Protein AF-A0A653C420-F1 (afdb_monomer_lite)

pLDDT: mean 78.3, std 18.5, range [39.19, 97.25]

Sequence (163 aa):
MNSNMSGKAVKRLRFTADDELALLREFVNVNPLDDAEKWKDIHSNILLTTGKSFLIRTLKDHLFLILDVWLKKDKSNRIISGVEEIYSERDHLLQEVSDMCNKAKVVPLTKTKRITKEKQISNLGKTVRDECSERLKENMAMEVMQPEVLIRSPETSDHDYCE

Organism: Callosobruchus maculatus (NCBI:txid64391)

Foldseek 3Di:
DDDPPPPDPDPDDDDDPVLLLLLLVLCLVQVCLVPVCSLVVSQVSSCVPVVDNDDSVRSLLVLLVVLVVLVVVVVVVVVVPDDPDDDDPSNVSSVSVVVSCVVSVNDRPPPDPPQPPVNVVVVVVVVVVVVVVVVVVVVVVVVVPDDDPPPDDDDDDDDDDDD

Radius of gyration: 34.84 Å; chains: 1; bounding box: 87×62×106 Å

Structure (mmCIF, N/CA/C/O backbone):
data_AF-A0A653C420-F1
#
_entry.id   AF-A0A653C420-F1
#
loop_
_atom_site.group_PDB
_atom_site.id
_atom_site.type_symbol
_atom_site.label_atom_id
_atom_site.label_alt_id
_atom_site.label_comp_id
_atom_site.label_asym_id
_atom_site.label_entity_id
_atom_site.label_seq_id
_atom_site.pdbx_PDB_ins_code
_atom_site.Cartn_x
_atom_site.Cartn_y
_atom_site.Cartn_z
_atom_site.occupancy
_atom_site.B_iso_or_equiv
_atom_site.auth_seq_id
_atom_site.auth_comp_id
_atom_site.auth_asym_id
_atom_site.auth_atom_id
_atom_site.pdbx_PDB_model_num
ATOM 1 N N . MET A 1 1 ? -36.334 25.308 12.844 1.00 39.25 1 MET A N 1
ATOM 2 C CA . MET A 1 1 ? -35.367 24.457 13.572 1.00 39.25 1 MET A CA 1
ATOM 3 C C . MET A 1 1 ? -33.989 24.757 13.015 1.00 39.25 1 MET A C 1
ATOM 5 O O . MET A 1 1 ? -33.765 24.551 11.831 1.00 39.25 1 MET A O 1
ATOM 9 N N . ASN A 1 2 ? -33.128 25.354 13.838 1.00 40.28 2 ASN A N 1
ATOM 10 C CA . ASN A 1 2 ? -31.773 25.740 13.457 1.00 40.28 2 ASN A CA 1
ATOM 11 C C . ASN A 1 2 ? -30.895 24.503 13.270 1.00 40.28 2 ASN A C 1
ATOM 13 O O . ASN A 1 2 ? -30.886 23.614 14.118 1.00 40.28 2 ASN A O 1
ATOM 17 N N . SER A 1 3 ? -30.072 24.501 12.229 1.00 42.56 3 SER A N 1
ATOM 18 C CA . SER A 1 3 ? -28.782 23.813 12.255 1.00 42.56 3 SER A CA 1
ATOM 19 C C . SER A 1 3 ? -27.802 24.620 11.418 1.00 42.56 3 SER A C 1
ATOM 21 O O . SER A 1 3 ? -27.727 24.494 10.200 1.00 42.56 3 SER A O 1
ATOM 23 N N . ASN A 1 4 ? -27.084 25.500 12.118 1.00 41.47 4 ASN A N 1
ATOM 24 C CA . ASN A 1 4 ? -25.854 26.125 11.657 1.00 41.47 4 ASN A CA 1
ATOM 25 C C . ASN A 1 4 ? -24.915 25.034 11.129 1.00 41.47 4 ASN A C 1
ATOM 27 O O . ASN A 1 4 ? -24.303 24.308 11.914 1.00 41.47 4 ASN A O 1
ATOM 31 N N . MET A 1 5 ? -24.750 24.941 9.811 1.00 50.59 5 MET A N 1
ATOM 32 C CA . MET A 1 5 ? -23.596 24.259 9.238 1.00 50.59 5 MET A CA 1
ATOM 33 C C . MET A 1 5 ? -22.393 25.180 9.406 1.00 50.59 5 MET A C 1
ATOM 35 O O . MET A 1 5 ? -22.054 25.965 8.524 1.00 50.59 5 MET A O 1
ATOM 39 N N . SER A 1 6 ? -21.758 25.118 10.579 1.00 51.84 6 SER A N 1
ATOM 40 C CA . SER A 1 6 ? -20.430 25.691 10.748 1.00 51.84 6 SER A CA 1
ATOM 41 C C . SER A 1 6 ? -19.515 24.980 9.755 1.00 51.84 6 SER A C 1
ATOM 43 O O . SER A 1 6 ? -19.283 23.775 9.890 1.00 51.84 6 SER A O 1
ATOM 45 N N . GLY A 1 7 ? -19.036 25.700 8.743 1.00 54.06 7 GLY A N 1
ATOM 46 C CA . GLY A 1 7 ? -18.029 25.221 7.805 1.00 54.06 7 GLY A CA 1
ATOM 47 C C . GLY A 1 7 ? -16.714 24.985 8.540 1.00 54.06 7 GLY A C 1
ATOM 48 O O . GLY A 1 7 ? -15.798 25.799 8.472 1.00 54.06 7 GLY A O 1
ATOM 49 N N . LYS A 1 8 ? -16.624 23.888 9.298 1.00 60.34 8 LYS A N 1
ATOM 50 C CA . LYS A 1 8 ? -15.361 23.412 9.850 1.00 60.34 8 LYS A CA 1
ATOM 51 C C . LYS A 1 8 ? -14.494 23.026 8.662 1.00 60.3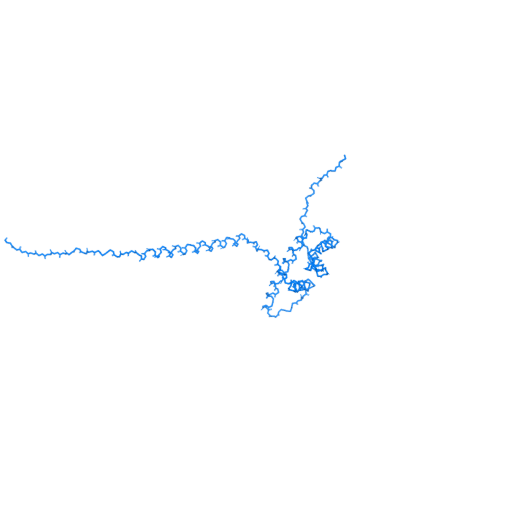4 8 LYS A C 1
ATOM 53 O O . LYS A 1 8 ? -14.841 22.114 7.917 1.00 60.34 8 LYS A O 1
ATOM 58 N N . ALA A 1 9 ? -13.375 23.724 8.489 1.00 62.69 9 ALA A N 1
ATOM 59 C CA . ALA A 1 9 ? -12.359 23.342 7.523 1.00 62.69 9 ALA A CA 1
ATOM 60 C C . ALA A 1 9 ? -11.952 21.886 7.797 1.00 62.69 9 ALA A C 1
ATOM 62 O O . ALA A 1 9 ? -11.342 21.582 8.826 1.00 62.69 9 ALA A O 1
ATOM 63 N N . VAL A 1 10 ? -12.344 20.975 6.904 1.00 72.38 10 VAL A N 1
ATOM 64 C CA . VAL A 1 10 ? -12.012 19.555 7.018 1.00 72.38 10 VAL A CA 1
ATOM 65 C C . VAL A 1 10 ? -10.501 19.438 6.865 1.00 72.38 10 VAL A C 1
ATOM 67 O O . VAL A 1 10 ? -9.951 19.669 5.786 1.00 72.38 10 VAL A O 1
ATOM 70 N N . LYS A 1 11 ? -9.803 19.127 7.963 1.00 81.06 11 LYS A N 1
ATOM 71 C CA . LYS A 1 11 ? -8.358 18.897 7.921 1.00 81.06 11 LYS A CA 1
ATOM 72 C C . LYS A 1 11 ? -8.081 17.728 6.980 1.00 81.06 11 LYS A C 1
ATOM 74 O O . LYS A 1 11 ? -8.663 16.655 7.118 1.00 81.06 11 LYS A O 1
ATOM 79 N N . ARG A 1 12 ? -7.178 17.945 6.021 1.00 86.06 12 ARG A N 1
ATOM 80 C CA . ARG A 1 12 ? -6.770 16.915 5.065 1.00 86.06 12 ARG A CA 1
ATOM 81 C C . ARG A 1 12 ? -6.167 15.728 5.818 1.00 86.06 12 ARG A C 1
ATOM 83 O O . ARG A 1 12 ? -5.153 15.890 6.496 1.00 86.06 12 ARG A O 1
ATOM 90 N N . LEU A 1 13 ? -6.772 14.554 5.655 1.00 89.12 13 LEU A N 1
ATOM 91 C CA . LEU A 1 13 ? -6.257 13.306 6.210 1.00 89.12 13 LEU A CA 1
ATOM 92 C C . LEU A 1 13 ? -4.891 12.972 5.598 1.00 89.12 13 LEU A C 1
ATOM 94 O O . LEU A 1 13 ? -4.638 13.218 4.413 1.00 89.12 13 LEU A O 1
ATOM 98 N N . ARG A 1 14 ? -4.008 12.422 6.428 1.00 91.62 14 ARG A N 1
ATOM 99 C CA . ARG A 1 14 ? -2.668 11.967 6.054 1.00 91.62 14 ARG A CA 1
ATOM 100 C C . ARG A 1 14 ? -2.470 10.559 6.594 1.00 91.62 14 ARG A C 1
ATOM 102 O O . ARG A 1 14 ? -2.930 10.280 7.698 1.00 91.62 14 ARG A O 1
ATOM 109 N N . PHE A 1 15 ? -1.778 9.733 5.818 1.00 93.50 15 PHE A N 1
ATOM 110 C CA . PHE A 1 15 ? -1.325 8.429 6.279 1.00 93.50 15 PHE A CA 1
ATOM 111 C C . PHE A 1 15 ? -0.196 8.596 7.293 1.00 93.50 15 PHE A C 1
ATOM 113 O O . PHE A 1 15 ? 0.728 9.387 7.079 1.00 93.50 15 PHE A O 1
ATOM 120 N N . THR A 1 16 ? -0.303 7.868 8.396 1.00 94.81 16 THR A N 1
ATOM 121 C CA . THR A 1 16 ? 0.771 7.631 9.364 1.00 94.81 16 THR A CA 1
ATOM 122 C C . THR A 1 16 ? 1.358 6.235 9.155 1.00 94.81 16 THR A C 1
ATOM 124 O O . THR A 1 16 ? 0.790 5.423 8.426 1.00 94.81 16 THR A O 1
ATOM 127 N N . ALA A 1 17 ? 2.486 5.937 9.804 1.00 93.19 17 ALA A N 1
ATOM 128 C CA . ALA A 1 17 ? 3.082 4.600 9.751 1.00 93.19 17 ALA A CA 1
ATOM 129 C C . ALA A 1 17 ? 2.113 3.515 10.261 1.00 93.19 17 ALA A C 1
ATOM 131 O O . ALA A 1 17 ? 2.020 2.449 9.657 1.00 93.19 17 ALA A O 1
ATOM 132 N N . ASP A 1 18 ? 1.339 3.820 11.305 1.00 95.00 18 ASP A N 1
ATOM 133 C CA . ASP A 1 18 ? 0.335 2.902 11.854 1.00 95.00 18 ASP A CA 1
ATOM 134 C C . ASP A 1 18 ? -0.816 2.643 10.874 1.00 95.00 18 ASP A C 1
ATOM 136 O O . ASP A 1 18 ? -1.252 1.503 10.733 1.00 95.00 18 ASP A O 1
ATOM 140 N N . ASP A 1 19 ? -1.276 3.672 10.145 1.00 95.69 19 ASP A N 1
ATOM 141 C CA . ASP A 1 19 ? -2.309 3.495 9.114 1.00 95.69 19 ASP A CA 1
ATOM 142 C C . ASP A 1 19 ? -1.810 2.581 7.988 1.00 95.69 19 ASP A C 1
ATOM 144 O O . ASP A 1 19 ? -2.570 1.791 7.433 1.00 95.69 19 ASP A O 1
ATOM 148 N N . GLU A 1 20 ? -0.532 2.713 7.622 1.00 95.62 20 GLU A N 1
ATOM 149 C CA . GLU A 1 20 ? 0.094 1.896 6.584 1.00 95.62 20 GLU A CA 1
ATOM 150 C C . GLU A 1 20 ? 0.229 0.441 7.031 1.00 95.62 20 GLU A C 1
ATOM 152 O O . GLU A 1 20 ? -0.105 -0.455 6.260 1.00 95.62 20 GLU A O 1
ATOM 157 N N . LEU A 1 21 ? 0.656 0.199 8.275 1.00 96.69 21 LEU A N 1
ATOM 158 C CA . LEU A 1 21 ? 0.689 -1.147 8.849 1.00 96.69 21 LEU A CA 1
ATOM 159 C C . LEU A 1 21 ? -0.708 -1.768 8.905 1.00 96.69 21 LEU A C 1
ATOM 161 O O . LEU A 1 21 ? -0.876 -2.913 8.489 1.00 96.69 21 LEU A O 1
ATOM 165 N N . ALA A 1 22 ? -1.714 -1.013 9.355 1.00 96.88 22 ALA A N 1
ATOM 166 C CA . ALA A 1 22 ? -3.098 -1.476 9.361 1.00 96.88 22 ALA A CA 1
ATOM 167 C C . ALA A 1 22 ? -3.565 -1.838 7.942 1.00 96.88 22 ALA A C 1
ATOM 169 O O . ALA A 1 22 ? -4.091 -2.926 7.727 1.00 96.88 22 ALA A O 1
ATOM 170 N N . LEU A 1 23 ? -3.303 -0.976 6.953 1.00 97.25 23 LEU A N 1
ATOM 171 C CA . LEU A 1 23 ? -3.673 -1.220 5.557 1.00 97.25 23 LEU A CA 1
ATOM 172 C C . LEU A 1 23 ? -3.013 -2.477 4.987 1.00 97.25 23 LEU A C 1
ATOM 174 O O . LEU A 1 23 ? -3.674 -3.246 4.293 1.00 97.25 23 LEU A O 1
ATOM 178 N N . LEU A 1 24 ? -1.728 -2.686 5.273 1.00 97.12 24 LEU A N 1
ATOM 179 C CA . LEU A 1 24 ? -0.990 -3.857 4.810 1.00 97.12 24 LEU A CA 1
ATOM 180 C C . LEU A 1 24 ? -1.534 -5.149 5.431 1.00 97.12 24 LEU A C 1
ATOM 182 O O . LEU A 1 24 ? -1.809 -6.097 4.698 1.00 97.12 24 LEU A O 1
ATOM 186 N N . ARG A 1 25 ? -1.758 -5.166 6.752 1.00 97.19 25 ARG A N 1
ATOM 187 C CA . ARG A 1 25 ? -2.342 -6.318 7.459 1.00 97.19 25 ARG A CA 1
ATOM 188 C C . ARG A 1 25 ? -3.725 -6.669 6.912 1.00 97.19 25 ARG A C 1
ATOM 190 O O . ARG A 1 25 ? -3.980 -7.823 6.584 1.00 97.19 25 ARG A O 1
ATOM 197 N N . GLU A 1 26 ? -4.600 -5.676 6.759 1.00 96.94 26 GLU A N 1
ATOM 198 C CA . GLU A 1 26 ? -5.946 -5.888 6.217 1.00 96.94 26 GLU A CA 1
ATOM 199 C C . GLU A 1 26 ? -5.914 -6.390 4.771 1.00 96.94 26 GLU A C 1
ATOM 201 O O . GLU A 1 26 ? -6.678 -7.282 4.408 1.00 96.94 26 GLU A O 1
ATOM 206 N N . PHE A 1 27 ? -5.012 -5.863 3.940 1.00 95.94 27 PHE A N 1
ATOM 207 C CA . PHE A 1 27 ? -4.873 -6.319 2.560 1.00 95.94 27 PHE A CA 1
ATOM 208 C C . PHE A 1 27 ? -4.465 -7.793 2.476 1.00 95.94 27 PHE A C 1
ATOM 210 O O . PHE A 1 27 ? -5.067 -8.537 1.700 1.00 95.94 27 PHE A O 1
ATOM 217 N N . VAL A 1 28 ? -3.472 -8.207 3.271 1.00 95.25 28 VAL A N 1
ATOM 218 C CA . VAL A 1 28 ? -3.017 -9.604 3.341 1.00 95.25 28 VAL A CA 1
ATOM 219 C C . VAL A 1 28 ? -4.147 -10.513 3.828 1.00 95.25 28 VAL A C 1
ATOM 221 O O . VAL A 1 28 ? -4.455 -11.512 3.181 1.00 95.25 28 VAL A O 1
ATOM 224 N N . ASN A 1 29 ? -4.822 -10.128 4.914 1.00 94.38 29 ASN A N 1
ATOM 225 C CA . ASN A 1 29 ? -5.867 -10.942 5.539 1.00 94.38 29 ASN A CA 1
ATOM 226 C C . ASN A 1 29 ? -7.109 -11.112 4.653 1.00 94.38 29 ASN A C 1
ATOM 228 O O . ASN A 1 29 ? -7.656 -12.207 4.543 1.00 94.38 29 ASN A O 1
ATOM 232 N N . VAL A 1 30 ? -7.582 -10.024 4.042 1.00 94.31 30 VAL A N 1
ATOM 233 C CA . VAL A 1 30 ? -8.824 -10.030 3.255 1.00 94.31 30 VAL A CA 1
ATOM 234 C C . VAL A 1 30 ? -8.581 -10.542 1.828 1.00 94.31 30 VAL A C 1
ATOM 236 O O . VAL A 1 30 ? -9.453 -11.193 1.239 1.00 94.31 30 VAL A O 1
ATOM 239 N N . ASN A 1 31 ? -7.396 -10.262 1.276 1.00 91.56 31 ASN A N 1
ATOM 240 C CA . ASN A 1 31 ? -7.003 -10.524 -0.106 1.00 91.56 31 ASN A CA 1
ATOM 241 C C . ASN A 1 31 ? -8.045 -10.030 -1.136 1.00 91.56 31 ASN A C 1
ATOM 243 O O . ASN A 1 31 ? -8.872 -10.808 -1.632 1.00 91.56 31 ASN A O 1
ATOM 247 N N . PRO A 1 32 ? -8.010 -8.737 -1.505 1.00 91.75 32 PRO A N 1
ATOM 248 C CA . PRO A 1 32 ? -8.965 -8.150 -2.436 1.00 91.75 32 PRO A CA 1
ATOM 249 C C . PRO A 1 32 ? -8.554 -8.319 -3.912 1.00 91.75 32 PRO A C 1
ATOM 251 O O . PRO A 1 32 ? -9.092 -7.630 -4.781 1.00 91.75 32 PRO A O 1
ATOM 254 N N . LEU A 1 33 ? -7.549 -9.156 -4.204 1.00 88.94 33 LEU A N 1
ATOM 255 C CA . LEU A 1 33 ? -7.120 -9.452 -5.576 1.00 88.94 33 LEU A CA 1
ATOM 256 C C . LEU A 1 33 ? -8.068 -10.444 -6.260 1.00 88.94 33 LEU A C 1
ATOM 258 O O . LEU A 1 33 ? -8.262 -10.349 -7.469 1.00 88.94 33 LEU A O 1
ATOM 262 N N . ASP A 1 34 ? -8.680 -11.343 -5.485 1.00 84.94 34 ASP A N 1
ATOM 263 C CA . ASP A 1 34 ? -9.645 -12.328 -5.991 1.00 84.94 34 ASP A CA 1
ATOM 264 C C . ASP A 1 34 ? -11.027 -11.706 -6.240 1.00 84.94 34 ASP A C 1
ATOM 266 O O . ASP A 1 34 ? -11.735 -12.095 -7.166 1.00 84.94 34 ASP A O 1
ATOM 270 N N . ASP A 1 35 ? -11.409 -10.730 -5.411 1.00 89.00 35 ASP A N 1
ATOM 271 C CA . ASP A 1 35 ? -12.696 -10.042 -5.480 1.00 89.00 35 ASP A CA 1
ATOM 272 C C . ASP A 1 35 ? -12.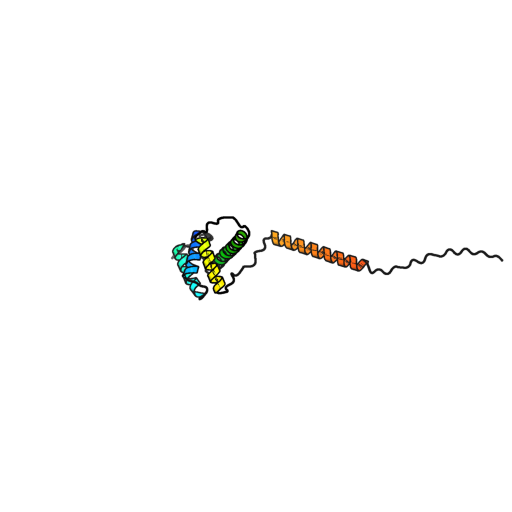524 -8.555 -5.149 1.00 89.00 35 ASP A C 1
ATOM 274 O O . ASP A 1 35 ? -12.067 -8.175 -4.068 1.00 89.00 35 ASP A O 1
ATOM 278 N N . ALA A 1 36 ? -12.915 -7.699 -6.095 1.00 88.06 36 ALA A N 1
ATOM 279 C CA . ALA A 1 36 ? -12.799 -6.255 -5.969 1.00 88.06 36 ALA A CA 1
ATOM 280 C C . ALA A 1 36 ? -13.735 -5.661 -4.901 1.00 88.06 36 ALA A C 1
ATOM 282 O O . ALA A 1 36 ? -13.434 -4.580 -4.380 1.00 88.06 36 ALA A O 1
ATOM 283 N N . GLU A 1 37 ? -14.835 -6.337 -4.561 1.00 92.31 37 GLU A N 1
ATOM 284 C CA . GLU A 1 37 ? -15.798 -5.877 -3.555 1.00 92.31 37 GLU A CA 1
ATOM 285 C C . GLU A 1 37 ? -15.212 -5.913 -2.142 1.00 92.31 37 GLU A C 1
ATOM 287 O O . GLU A 1 37 ? -15.516 -5.037 -1.330 1.00 92.31 37 GLU A O 1
ATOM 292 N N . LYS A 1 38 ? -14.249 -6.807 -1.896 1.00 94.06 38 LYS A N 1
ATOM 293 C CA . LYS A 1 38 ? -13.507 -6.916 -0.632 1.00 94.06 38 LYS A CA 1
ATOM 294 C C . LYS A 1 38 ? -12.738 -5.654 -0.235 1.00 94.06 38 LYS A C 1
ATOM 296 O O . LYS A 1 38 ? -12.365 -5.469 0.922 1.00 94.06 38 LYS A O 1
ATOM 301 N N . TRP A 1 39 ? -12.521 -4.723 -1.166 1.00 95.44 39 TRP A N 1
ATOM 302 C CA . TRP A 1 39 ? -12.000 -3.398 -0.820 1.00 95.44 39 TRP A CA 1
ATOM 303 C C . TRP A 1 39 ? -12.930 -2.607 0.109 1.00 95.44 39 TRP A C 1
ATOM 305 O O . TRP A 1 39 ? -12.453 -1.722 0.822 1.00 95.44 39 TRP A O 1
ATOM 315 N N . LYS A 1 40 ? -14.235 -2.903 0.110 1.00 95.56 40 LYS A N 1
ATOM 316 C CA . LYS A 1 40 ? -15.205 -2.321 1.049 1.00 95.56 40 LYS A CA 1
ATOM 317 C C . LYS A 1 40 ? -14.985 -2.834 2.472 1.00 95.56 40 LYS A C 1
ATOM 319 O O . LYS A 1 40 ? -15.116 -2.049 3.413 1.00 95.56 40 LYS A O 1
ATOM 324 N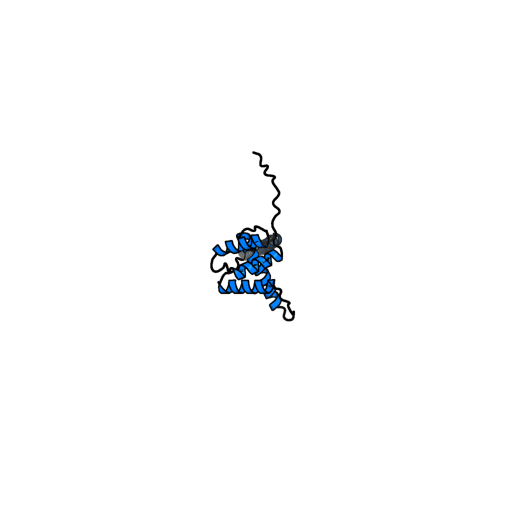 N . ASP A 1 41 ? -14.585 -4.095 2.611 1.00 96.31 41 ASP A N 1
ATOM 325 C CA . ASP A 1 41 ? -14.262 -4.703 3.903 1.00 96.31 41 ASP A CA 1
ATOM 326 C C . ASP A 1 41 ? -12.987 -4.078 4.467 1.00 96.31 41 ASP A C 1
ATOM 328 O O . ASP A 1 41 ? -13.007 -3.534 5.569 1.00 96.31 41 ASP A O 1
ATOM 332 N N . ILE A 1 42 ? -11.923 -3.999 3.655 1.00 96.31 42 ILE A N 1
ATOM 333 C CA . ILE A 1 42 ? -10.673 -3.311 4.030 1.00 96.31 42 ILE A CA 1
ATOM 334 C C . ILE A 1 42 ? -10.957 -1.864 4.436 1.00 96.31 42 ILE A C 1
ATOM 336 O O . ILE A 1 42 ? -10.469 -1.389 5.457 1.00 96.31 42 ILE A O 1
ATOM 340 N N . HIS A 1 43 ? -11.764 -1.142 3.658 1.00 96.62 43 HIS A N 1
ATOM 341 C CA . HIS A 1 43 ? -12.124 0.237 3.974 1.00 96.62 43 HIS A CA 1
ATOM 342 C C . HIS A 1 43 ? -12.839 0.362 5.325 1.00 96.62 43 HIS A C 1
ATOM 344 O O . HIS A 1 43 ? -12.508 1.246 6.117 1.00 96.62 43 HIS A O 1
ATOM 350 N N . SER A 1 44 ? -13.802 -0.520 5.595 1.00 96.56 44 SER A N 1
ATOM 351 C CA . SER A 1 44 ? -14.531 -0.538 6.865 1.00 96.56 44 SER A CA 1
ATOM 352 C C . SER A 1 44 ? -13.601 -0.861 8.035 1.00 96.56 44 SER A C 1
ATOM 354 O O . SER A 1 44 ? -13.615 -0.149 9.038 1.00 96.56 44 SER A O 1
ATOM 356 N N . ASN A 1 45 ? -12.720 -1.849 7.879 1.00 96.12 45 ASN A N 1
ATOM 357 C CA . ASN A 1 45 ? -11.763 -2.239 8.912 1.00 96.12 45 ASN A CA 1
ATOM 358 C C . ASN A 1 45 ? -10.744 -1.128 9.193 1.00 96.12 45 ASN A C 1
ATOM 360 O O . ASN A 1 45 ? -10.440 -0.845 10.351 1.00 96.12 45 ASN A O 1
ATOM 364 N N . ILE A 1 46 ? -10.270 -0.422 8.161 1.00 96.19 46 ILE A N 1
ATOM 365 C CA . ILE A 1 46 ? -9.357 0.718 8.328 1.00 96.19 46 ILE A CA 1
ATOM 366 C C . ILE A 1 46 ? -10.036 1.876 9.049 1.00 96.19 46 ILE A C 1
ATOM 368 O O . ILE A 1 46 ? -9.432 2.483 9.935 1.00 96.19 46 ILE A O 1
ATOM 372 N N . LEU A 1 47 ? -11.296 2.165 8.725 1.00 95.88 47 LEU A N 1
ATOM 373 C CA . LEU A 1 47 ? -12.062 3.174 9.449 1.00 95.88 47 LEU A CA 1
ATOM 374 C C . LEU A 1 47 ? -12.210 2.809 10.934 1.00 95.88 47 LEU A C 1
ATOM 376 O O . LEU A 1 47 ? -12.043 3.681 11.784 1.00 95.88 47 LEU A O 1
ATOM 380 N N .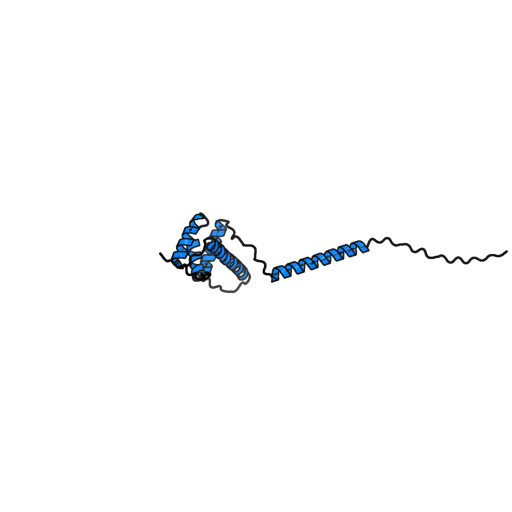 LEU A 1 48 ? -12.481 1.540 11.247 1.00 94.88 48 LEU A N 1
ATOM 381 C CA . LEU A 1 48 ? -12.635 1.066 12.626 1.00 94.88 48 LEU A CA 1
ATOM 382 C C . LEU A 1 48 ? -11.320 1.094 13.414 1.00 94.88 48 LEU A C 1
ATOM 384 O O . LEU A 1 48 ? -11.307 1.509 14.569 1.00 94.88 48 LEU A O 1
ATOM 388 N N . THR A 1 49 ? -10.217 0.679 12.793 1.00 94.31 49 THR A N 1
ATOM 389 C CA . THR A 1 49 ? -8.903 0.568 13.450 1.00 94.31 49 THR A CA 1
ATOM 390 C C . THR A 1 49 ? -8.191 1.910 13.597 1.00 94.31 49 THR A C 1
ATOM 392 O O . THR A 1 49 ? -7.587 2.174 14.633 1.00 94.31 49 THR A O 1
ATOM 395 N N . THR A 1 50 ? -8.267 2.777 12.584 1.00 93.06 50 THR A N 1
ATOM 396 C CA . THR A 1 50 ? -7.523 4.053 12.553 1.00 93.06 50 THR A CA 1
ATOM 397 C C . THR A 1 50 ? -8.384 5.271 12.895 1.00 93.06 50 THR A C 1
ATOM 399 O O . THR A 1 50 ? -7.857 6.356 13.147 1.00 93.06 50 THR A O 1
ATOM 402 N N . GLY A 1 51 ? -9.714 5.137 12.841 1.00 93.12 51 GLY A N 1
ATOM 403 C CA . GLY A 1 51 ? -10.654 6.255 12.955 1.00 93.12 51 GLY A CA 1
ATOM 404 C C . GLY A 1 51 ? -10.662 7.199 11.743 1.00 93.12 51 GLY A C 1
ATOM 405 O O . GLY A 1 51 ? -11.323 8.240 11.783 1.00 93.12 51 GLY A O 1
ATOM 406 N N . LYS A 1 52 ? -9.928 6.886 10.663 1.00 92.50 52 LYS A N 1
ATOM 407 C CA . LYS A 1 52 ? -9.788 7.746 9.478 1.00 92.50 52 LYS A CA 1
ATOM 408 C C . LYS A 1 52 ? -10.598 7.198 8.306 1.00 92.50 52 LYS A C 1
ATOM 410 O O . LYS A 1 52 ? -10.389 6.084 7.840 1.00 92.50 52 LYS A O 1
ATOM 415 N N . SER A 1 53 ? -11.489 8.032 7.775 1.00 93.06 53 SER A N 1
ATOM 416 C CA . SER A 1 53 ? -12.313 7.706 6.605 1.00 93.06 53 SER A CA 1
ATOM 417 C C . SER A 1 53 ? -11.594 8.091 5.309 1.00 93.06 53 SER A C 1
ATOM 419 O O . SER A 1 53 ? -11.789 9.174 4.753 1.00 93.06 53 SER A O 1
ATOM 421 N N . PHE A 1 54 ? -10.683 7.231 4.854 1.00 93.94 54 PHE A N 1
ATOM 422 C CA . PHE A 1 54 ? -10.031 7.380 3.551 1.00 93.94 54 PHE A CA 1
ATOM 423 C C . PHE A 1 54 ? -10.923 6.840 2.436 1.00 93.94 54 PHE A C 1
ATOM 425 O O . PHE A 1 54 ? -11.540 5.805 2.597 1.00 93.94 54 PHE A O 1
ATOM 432 N N . LEU A 1 55 ? -10.919 7.450 1.251 1.00 94.31 55 LEU A N 1
ATOM 433 C CA . LEU A 1 55 ? -11.595 6.852 0.093 1.00 94.31 55 LEU A CA 1
ATOM 434 C C . LEU A 1 55 ? -10.916 5.531 -0.313 1.00 94.31 55 LEU A C 1
ATOM 436 O O . LEU A 1 55 ? -9.689 5.453 -0.319 1.00 94.31 55 LEU A O 1
ATOM 440 N N . ILE A 1 56 ? -11.681 4.541 -0.792 1.00 94.81 56 ILE A N 1
ATOM 441 C CA . ILE A 1 56 ? -11.131 3.272 -1.327 1.00 94.81 56 ILE A CA 1
ATOM 442 C C . ILE A 1 56 ? -10.047 3.528 -2.382 1.00 94.81 56 ILE A C 1
ATOM 444 O O . ILE A 1 56 ? -8.988 2.903 -2.370 1.00 94.81 56 ILE A O 1
ATOM 448 N N . ARG A 1 57 ? -10.277 4.491 -3.283 1.00 93.81 57 ARG A N 1
ATOM 449 C CA . ARG A 1 57 ? -9.277 4.899 -4.280 1.00 93.81 57 ARG A CA 1
ATOM 450 C C . ARG A 1 57 ? -7.978 5.365 -3.624 1.00 93.81 57 ARG A C 1
ATOM 452 O O . ARG A 1 57 ? -6.906 5.040 -4.114 1.00 93.81 57 ARG A O 1
ATOM 459 N N . THR A 1 58 ? -8.073 6.122 -2.534 1.00 93.75 58 THR A N 1
ATOM 460 C CA . THR A 1 58 ? -6.916 6.611 -1.780 1.00 93.75 58 THR A CA 1
ATOM 461 C C . THR A 1 58 ? -6.161 5.467 -1.108 1.00 93.75 58 THR A C 1
ATOM 463 O O . THR A 1 58 ? -4.938 5.474 -1.166 1.00 93.75 58 THR A O 1
ATOM 466 N N . LEU A 1 59 ? -6.857 4.468 -0.553 1.00 95.19 59 LEU A N 1
ATOM 467 C CA . LEU A 1 59 ? -6.231 3.262 0.007 1.00 95.19 59 LEU A CA 1
ATOM 468 C C . LEU A 1 59 ? -5.460 2.479 -1.067 1.00 95.19 59 LEU A C 1
ATOM 470 O O . LEU A 1 59 ? -4.280 2.195 -0.885 1.00 95.19 59 LEU A O 1
ATOM 474 N N . LYS A 1 60 ? -6.094 2.215 -2.219 1.00 94.50 60 LYS A N 1
ATOM 475 C CA . LYS A 1 60 ? -5.459 1.550 -3.374 1.00 94.50 60 LYS A CA 1
ATOM 476 C C . LYS A 1 60 ? -4.216 2.298 -3.846 1.00 94.50 60 LYS A C 1
ATOM 478 O O . LYS A 1 60 ? -3.143 1.718 -3.978 1.00 94.50 60 LYS A O 1
ATOM 483 N N . ASP A 1 61 ? -4.372 3.597 -4.092 1.00 92.62 61 ASP A N 1
ATOM 484 C CA . ASP A 1 61 ? -3.293 4.460 -4.568 1.00 92.62 61 ASP A CA 1
ATOM 485 C C . ASP A 1 61 ? -2.108 4.464 -3.599 1.00 92.62 61 ASP A C 1
ATOM 487 O O . ASP A 1 61 ? -0.958 4.404 -4.032 1.00 92.62 61 ASP A O 1
ATOM 491 N N . HIS A 1 62 ? -2.393 4.548 -2.297 1.00 94.56 62 HIS A N 1
ATOM 492 C CA . HIS A 1 62 ? -1.366 4.602 -1.266 1.00 94.56 62 HIS A CA 1
ATOM 493 C C . HIS A 1 62 ? -0.650 3.263 -1.103 1.00 94.56 62 HIS A C 1
ATOM 495 O O . HIS A 1 62 ? 0.577 3.249 -1.068 1.00 94.56 62 HIS A O 1
ATOM 501 N N . LEU A 1 63 ? -1.386 2.145 -1.110 1.00 94.94 63 LEU A N 1
ATOM 502 C CA . LEU A 1 63 ? -0.816 0.796 -1.066 1.00 94.94 63 LEU A CA 1
ATOM 503 C C . LEU A 1 63 ? 0.184 0.572 -2.209 1.00 94.94 63 LEU A C 1
ATOM 505 O O . LEU A 1 63 ? 1.323 0.166 -1.984 1.00 94.94 63 LEU A O 1
ATOM 509 N N . PHE A 1 64 ? -0.215 0.875 -3.445 1.00 93.12 64 PHE A N 1
ATOM 510 C CA . PHE A 1 64 ? 0.672 0.676 -4.591 1.00 93.12 64 PHE A CA 1
ATOM 511 C C . PHE A 1 64 ? 1.842 1.663 -4.613 1.00 93.12 64 PHE A C 1
ATOM 513 O O . PHE A 1 64 ? 2.915 1.315 -5.104 1.00 93.12 64 PHE A O 1
ATOM 520 N N . LEU A 1 65 ? 1.673 2.866 -4.053 1.00 92.94 65 LEU A N 1
ATOM 521 C CA . LEU A 1 65 ? 2.772 3.812 -3.875 1.00 92.94 65 LEU A CA 1
ATOM 522 C C . LEU A 1 65 ? 3.834 3.259 -2.917 1.00 92.94 65 LEU A C 1
ATOM 524 O O . LEU A 1 65 ? 5.015 3.269 -3.263 1.00 92.94 65 LEU A O 1
ATOM 528 N N . ILE A 1 66 ? 3.436 2.778 -1.733 1.00 94.19 66 ILE A N 1
ATOM 529 C CA . ILE A 1 66 ? 4.396 2.252 -0.751 1.00 94.19 66 ILE A CA 1
ATOM 530 C C . ILE A 1 66 ? 5.074 0.973 -1.254 1.00 94.19 66 ILE A C 1
ATOM 532 O O . ILE A 1 66 ? 6.274 0.809 -1.040 1.00 94.19 66 ILE A O 1
ATOM 536 N N . LEU A 1 67 ? 4.346 0.130 -1.993 1.00 93.62 67 LEU A N 1
ATOM 537 C CA . LEU A 1 67 ? 4.886 -1.075 -2.617 1.00 93.62 67 LEU A CA 1
ATOM 538 C C . LEU A 1 67 ? 5.935 -0.745 -3.688 1.00 93.62 67 LEU A C 1
ATOM 540 O O . LEU A 1 67 ? 7.019 -1.319 -3.691 1.00 93.62 67 LEU A O 1
ATOM 544 N N . ASP A 1 68 ? 5.655 0.216 -4.572 1.00 90.75 68 ASP A N 1
ATOM 545 C CA . ASP A 1 68 ? 6.595 0.650 -5.615 1.00 90.75 68 ASP A CA 1
ATOM 546 C C . ASP A 1 68 ? 7.868 1.284 -5.028 1.00 90.75 68 ASP A C 1
ATOM 548 O O . ASP A 1 68 ? 8.975 1.031 -5.511 1.00 90.75 68 ASP A O 1
ATOM 552 N N . VAL A 1 69 ? 7.733 2.090 -3.969 1.00 91.56 69 VAL A N 1
ATOM 553 C CA . VAL A 1 69 ? 8.885 2.661 -3.251 1.00 91.56 69 VAL A CA 1
ATOM 554 C C . VAL A 1 69 ? 9.735 1.556 -2.627 1.00 91.56 69 VAL A C 1
ATOM 556 O O . VAL A 1 69 ? 10.958 1.568 -2.782 1.00 91.56 69 VAL A O 1
ATOM 559 N N . TRP A 1 70 ? 9.098 0.587 -1.968 1.00 92.50 70 TRP A N 1
ATOM 560 C CA . TRP A 1 70 ? 9.785 -0.532 -1.331 1.00 92.50 70 TRP A CA 1
ATOM 561 C C . TRP A 1 70 ? 10.498 -1.433 -2.348 1.00 92.50 70 TRP A C 1
ATOM 563 O O . TRP A 1 70 ? 11.692 -1.673 -2.200 1.00 92.50 70 TRP A O 1
ATOM 573 N N . LEU A 1 71 ? 9.844 -1.808 -3.453 1.00 89.94 71 LEU A N 1
ATOM 574 C CA . LEU A 1 71 ? 10.452 -2.618 -4.520 1.00 89.94 71 LEU A CA 1
ATOM 575 C C . LEU A 1 71 ? 11.688 -1.955 -5.144 1.00 89.94 71 LEU A C 1
ATOM 577 O O . LEU A 1 71 ? 12.625 -2.634 -5.564 1.00 89.94 71 LEU A O 1
ATOM 581 N N . LYS A 1 72 ? 11.702 -0.622 -5.244 1.00 87.75 72 LYS A N 1
ATOM 582 C CA . LYS A 1 72 ? 12.882 0.116 -5.719 1.00 87.75 72 LYS A CA 1
ATOM 583 C C . LYS A 1 72 ? 14.015 0.074 -4.705 1.00 87.75 72 LYS A C 1
ATOM 585 O O . LYS A 1 72 ? 15.157 -0.117 -5.113 1.00 87.75 72 LYS A O 1
ATOM 590 N N . LYS A 1 73 ? 13.694 0.237 -3.419 1.00 86.25 73 LYS A N 1
ATOM 591 C CA . LYS A 1 73 ? 14.673 0.141 -2.334 1.00 86.25 73 LYS A CA 1
ATOM 592 C C . LYS A 1 73 ? 15.277 -1.265 -2.272 1.00 86.25 73 LYS A C 1
ATOM 594 O O . LYS A 1 73 ? 16.496 -1.375 -2.293 1.00 86.25 73 LYS A O 1
ATOM 599 N N . ASP A 1 74 ? 14.453 -2.312 -2.317 1.00 81.94 74 ASP A N 1
ATOM 600 C CA . ASP A 1 74 ? 14.910 -3.709 -2.306 1.00 81.94 74 ASP A CA 1
ATOM 601 C C . ASP A 1 74 ? 15.872 -4.000 -3.470 1.00 81.94 74 ASP A C 1
ATOM 603 O O . ASP A 1 74 ? 16.962 -4.533 -3.276 1.00 81.94 74 ASP A O 1
ATOM 607 N N . LYS A 1 75 ? 15.541 -3.540 -4.685 1.00 78.44 75 LYS A N 1
ATOM 608 C CA . LYS A 1 75 ? 16.445 -3.654 -5.843 1.00 78.44 75 LYS A CA 1
ATOM 609 C C . LYS A 1 75 ? 17.786 -2.957 -5.619 1.00 78.44 75 LYS A C 1
ATOM 611 O O . LYS A 1 75 ? 18.812 -3.505 -6.006 1.00 78.44 75 LYS A O 1
ATOM 616 N N . SER A 1 76 ? 17.787 -1.762 -5.029 1.00 77.00 76 SER A N 1
ATOM 617 C CA . SER A 1 76 ? 19.024 -1.041 -4.707 1.00 77.00 76 SER A CA 1
ATOM 618 C C . SER A 1 76 ? 19.844 -1.761 -3.637 1.00 77.00 76 SER A C 1
ATOM 620 O O . SER A 1 76 ? 21.057 -1.873 -3.789 1.00 77.00 76 SER A O 1
ATOM 622 N N . ASN A 1 77 ? 19.194 -2.302 -2.609 1.00 75.19 77 ASN A N 1
ATOM 623 C CA . ASN A 1 77 ? 19.855 -3.031 -1.530 1.00 75.19 77 ASN A CA 1
ATOM 624 C C . ASN A 1 77 ? 20.475 -4.344 -2.020 1.00 75.19 77 ASN A C 1
ATOM 626 O O . ASN A 1 77 ? 21.615 -4.635 -1.681 1.00 75.19 77 ASN A O 1
ATOM 630 N N . ARG A 1 78 ? 19.796 -5.089 -2.904 1.00 70.81 78 ARG A N 1
ATOM 631 C CA . ARG A 1 78 ? 20.351 -6.313 -3.518 1.00 70.81 78 ARG A CA 1
ATOM 632 C C . ARG A 1 78 ? 21.642 -6.074 -4.304 1.00 70.81 78 ARG A C 1
ATOM 634 O O . ARG A 1 78 ? 22.449 -6.987 -4.432 1.00 70.81 78 ARG A O 1
ATOM 641 N N . ILE A 1 79 ? 21.828 -4.873 -4.855 1.00 73.62 79 ILE A N 1
ATOM 642 C CA . ILE A 1 79 ? 23.048 -4.500 -5.588 1.00 73.62 79 ILE A CA 1
ATOM 643 C C . ILE A 1 79 ? 24.210 -4.232 -4.616 1.00 73.62 79 ILE A C 1
ATOM 645 O O . ILE A 1 79 ? 25.368 -4.460 -4.961 1.00 73.62 79 ILE A O 1
ATOM 649 N N . ILE A 1 80 ? 23.917 -3.772 -3.399 1.00 73.31 80 ILE A N 1
ATOM 650 C CA . ILE A 1 80 ? 24.907 -3.435 -2.374 1.00 73.31 80 ILE A CA 1
ATOM 651 C C . ILE A 1 80 ? 25.092 -4.664 -1.467 1.00 73.31 80 ILE A C 1
ATOM 653 O O . ILE A 1 80 ? 24.476 -4.774 -0.410 1.00 73.31 80 ILE A O 1
ATOM 657 N N . SER A 1 81 ? 25.926 -5.628 -1.874 1.00 59.22 81 SER A N 1
ATOM 658 C CA . SER A 1 81 ? 26.193 -6.804 -1.031 1.00 59.22 81 SER A CA 1
ATOM 659 C C . SER A 1 81 ? 27.029 -6.420 0.196 1.00 59.22 81 SER A C 1
ATOM 661 O O . SER A 1 81 ? 28.116 -5.863 0.034 1.00 59.22 81 SER A O 1
ATOM 663 N N . GLY A 1 82 ? 26.565 -6.757 1.403 1.00 65.88 82 GLY A N 1
ATOM 664 C CA . GLY A 1 82 ? 27.346 -6.629 2.643 1.00 65.88 82 GLY A CA 1
ATOM 665 C C . GLY A 1 82 ? 26.679 -5.858 3.785 1.00 65.88 82 GLY A C 1
ATOM 666 O O . GLY A 1 82 ? 27.297 -5.704 4.833 1.00 65.88 82 GLY A O 1
ATOM 667 N N . VAL A 1 83 ? 25.441 -5.383 3.616 1.00 65.44 83 VAL A N 1
ATOM 668 C CA . VAL A 1 83 ? 24.661 -4.784 4.710 1.00 65.44 83 VAL A CA 1
ATOM 669 C C . VAL A 1 83 ? 23.745 -5.847 5.314 1.00 65.44 83 VAL A C 1
ATOM 671 O O . VAL A 1 83 ? 22.901 -6.405 4.617 1.00 65.44 83 VAL A O 1
ATOM 674 N N . GLU A 1 84 ? 23.916 -6.130 6.606 1.00 63.19 84 GLU A N 1
ATOM 675 C CA . GLU A 1 84 ? 22.981 -6.946 7.383 1.00 63.19 84 GLU A CA 1
ATOM 676 C C . GLU A 1 84 ? 21.716 -6.113 7.633 1.00 63.19 84 GLU A C 1
ATOM 678 O O . GLU A 1 84 ? 21.720 -5.158 8.411 1.00 63.19 84 GLU A O 1
ATOM 683 N N . GLU A 1 85 ? 20.654 -6.399 6.878 1.00 67.50 85 GLU A N 1
ATOM 684 C CA . GLU A 1 85 ? 19.435 -5.596 6.895 1.00 67.50 85 GLU A CA 1
ATOM 685 C C . GLU A 1 85 ? 18.423 -6.177 7.893 1.00 67.50 85 GLU A C 1
ATOM 687 O O . GLU A 1 85 ? 17.988 -7.322 7.778 1.00 67.50 85 GLU A O 1
ATOM 692 N N . ILE A 1 86 ? 18.052 -5.378 8.899 1.00 74.81 86 ILE A N 1
ATOM 693 C CA . ILE A 1 86 ? 17.013 -5.744 9.864 1.00 74.81 86 ILE A CA 1
ATOM 694 C C . ILE A 1 86 ? 15.659 -5.476 9.210 1.00 74.81 86 ILE A C 1
ATOM 696 O O . ILE A 1 86 ? 15.243 -4.323 9.073 1.00 74.81 86 ILE A O 1
ATOM 700 N N . TYR A 1 87 ? 14.971 -6.543 8.814 1.00 78.75 87 TYR A N 1
ATOM 701 C CA . TYR A 1 87 ? 13.628 -6.448 8.256 1.00 78.75 87 TYR A CA 1
ATOM 702 C C . TYR A 1 87 ? 12.609 -6.115 9.3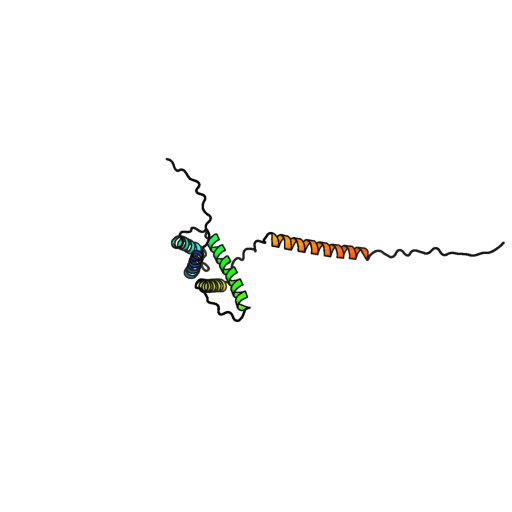47 1.00 78.75 87 TYR A C 1
ATOM 704 O O . TYR A 1 87 ? 12.533 -6.777 10.383 1.00 78.75 87 TYR A O 1
ATOM 712 N N . SER A 1 88 ? 11.818 -5.071 9.109 1.00 89.44 88 SER A N 1
ATOM 713 C CA . SER A 1 88 ? 10.699 -4.708 9.976 1.00 89.44 88 SER A CA 1
ATOM 714 C C . SER A 1 88 ? 9.441 -5.508 9.620 1.00 89.44 88 SER A C 1
ATOM 716 O O . SER A 1 88 ? 9.327 -6.055 8.524 1.00 89.44 88 SER A O 1
ATOM 718 N N . GLU A 1 89 ? 8.437 -5.514 10.504 1.00 93.19 89 GLU A N 1
ATOM 719 C CA . GLU A 1 89 ? 7.121 -6.106 10.200 1.00 93.19 89 GLU A CA 1
ATOM 720 C C . GLU A 1 89 ? 6.539 -5.555 8.888 1.00 93.19 89 GLU A C 1
ATOM 722 O O . GLU A 1 89 ? 5.998 -6.292 8.065 1.00 93.19 89 GLU A O 1
ATOM 727 N N . ARG A 1 90 ? 6.700 -4.248 8.668 1.00 93.75 90 ARG A N 1
ATOM 728 C CA . ARG A 1 90 ? 6.274 -3.581 7.441 1.00 93.75 90 ARG A CA 1
ATOM 729 C C . ARG A 1 90 ? 6.926 -4.206 6.206 1.00 93.75 90 ARG A C 1
ATOM 731 O O . ARG A 1 90 ? 6.245 -4.378 5.201 1.00 93.75 90 ARG A O 1
ATOM 738 N N . ASP A 1 91 ? 8.219 -4.523 6.270 1.00 92.62 91 ASP A N 1
ATOM 739 C CA . ASP A 1 91 ? 8.946 -5.123 5.147 1.00 92.62 91 ASP A CA 1
ATOM 740 C C . ASP A 1 91 ? 8.443 -6.537 4.854 1.00 92.62 91 ASP A C 1
ATOM 742 O O . ASP A 1 91 ? 8.247 -6.882 3.691 1.00 92.62 91 ASP A O 1
ATOM 746 N N . HIS A 1 92 ? 8.152 -7.326 5.892 1.00 93.88 92 HIS A N 1
ATOM 747 C CA . HIS A 1 92 ? 7.551 -8.651 5.730 1.00 93.88 92 HIS A CA 1
ATOM 748 C C . HIS A 1 92 ? 6.170 -8.582 5.072 1.00 93.88 92 HIS A C 1
ATOM 750 O O . HIS A 1 92 ? 5.918 -9.296 4.103 1.00 93.88 92 HIS A O 1
ATOM 756 N N . LEU A 1 93 ? 5.308 -7.670 5.526 1.00 96.12 93 LEU A N 1
ATOM 757 C CA . LEU A 1 93 ? 3.990 -7.481 4.920 1.00 96.12 93 LEU A CA 1
ATOM 758 C C . LEU A 1 93 ? 4.088 -6.978 3.472 1.00 96.12 93 LEU A C 1
ATOM 760 O O . LEU A 1 93 ? 3.317 -7.402 2.619 1.00 96.12 93 LEU A O 1
ATOM 764 N N . LEU A 1 94 ? 5.032 -6.085 3.163 1.00 95.19 94 LEU A N 1
ATOM 765 C CA . LEU A 1 94 ? 5.240 -5.594 1.796 1.00 95.19 94 LEU A CA 1
ATOM 766 C C . LEU A 1 94 ? 5.756 -6.689 0.857 1.00 95.19 94 LEU A C 1
ATOM 768 O O . LEU A 1 94 ? 5.318 -6.747 -0.295 1.00 95.19 94 LEU A O 1
ATOM 772 N N . GLN A 1 95 ? 6.635 -7.565 1.348 1.00 93.62 95 GLN A N 1
ATOM 773 C CA . GLN A 1 95 ? 7.068 -8.759 0.626 1.00 93.62 95 GLN A CA 1
ATOM 774 C C . GLN A 1 95 ? 5.870 -9.676 0.334 1.00 93.62 95 GLN A C 1
ATOM 776 O O . GLN A 1 95 ? 5.663 -10.053 -0.817 1.00 93.62 95 GLN A O 1
ATOM 781 N N . GLU A 1 96 ? 5.021 -9.951 1.326 1.00 95.06 96 GLU A N 1
ATOM 782 C CA . GLU A 1 96 ? 3.832 -10.794 1.147 1.00 95.06 96 GLU A CA 1
ATOM 783 C C . GLU A 1 96 ? 2.826 -10.185 0.158 1.00 95.06 96 GLU A C 1
ATOM 785 O O . GLU A 1 96 ? 2.387 -10.851 -0.780 1.00 95.06 96 GLU A O 1
ATOM 790 N N . VAL A 1 97 ? 2.531 -8.887 0.283 1.00 94.62 97 VAL A N 1
ATOM 791 C CA . VAL A 1 97 ? 1.689 -8.144 -0.671 1.00 94.62 97 VAL A CA 1
ATOM 792 C C . VAL A 1 97 ? 2.266 -8.216 -2.087 1.00 94.62 97 VAL A C 1
ATOM 794 O O . VAL A 1 97 ? 1.515 -8.409 -3.048 1.00 94.62 97 VAL A O 1
ATOM 797 N N . SER A 1 98 ? 3.588 -8.071 -2.233 1.00 93.56 98 SER A N 1
ATOM 798 C CA . SER A 1 98 ? 4.284 -8.210 -3.517 1.00 93.56 98 SER A CA 1
ATOM 799 C C . SER A 1 98 ? 4.080 -9.609 -4.100 1.00 93.56 98 SER A C 1
ATOM 801 O O . SER A 1 98 ? 3.705 -9.744 -5.267 1.00 93.56 98 SER A O 1
ATOM 803 N N . ASP A 1 99 ? 4.272 -10.648 -3.292 1.00 93.31 99 ASP A N 1
ATOM 804 C CA . ASP A 1 99 ? 4.143 -12.041 -3.717 1.00 93.31 99 ASP A CA 1
ATOM 805 C C . ASP A 1 99 ? 2.701 -12.388 -4.107 1.00 93.31 99 ASP A C 1
ATOM 807 O O . ASP A 1 99 ? 2.477 -13.007 -5.152 1.00 93.31 99 ASP A O 1
ATOM 811 N N . MET A 1 100 ? 1.712 -11.901 -3.349 1.00 93.31 100 MET A N 1
ATOM 812 C CA . MET A 1 100 ? 0.290 -12.004 -3.693 1.00 93.31 100 MET A CA 1
ATOM 813 C C . MET A 1 100 ? -0.018 -11.329 -5.036 1.00 93.31 100 MET A C 1
ATOM 815 O O . MET A 1 100 ? -0.642 -11.943 -5.907 1.00 93.31 100 MET A O 1
ATOM 819 N N . CYS A 1 101 ? 0.454 -10.093 -5.244 1.00 91.38 101 CYS A N 1
ATOM 820 C CA . CYS A 1 101 ? 0.263 -9.371 -6.506 1.00 91.38 101 CYS A CA 1
ATOM 821 C C . CYS A 1 101 ? 0.905 -10.111 -7.688 1.00 91.38 101 CYS A C 1
ATOM 823 O O . CYS A 1 101 ? 0.276 -10.259 -8.738 1.00 91.38 101 CYS A O 1
ATOM 825 N N . ASN A 1 102 ? 2.126 -10.625 -7.511 1.00 90.62 102 ASN A N 1
ATOM 826 C CA . ASN A 1 102 ? 2.837 -11.388 -8.538 1.00 90.62 102 ASN A CA 1
ATOM 827 C C . ASN A 1 102 ? 2.098 -12.685 -8.888 1.00 90.62 102 ASN A C 1
ATOM 829 O O . ASN A 1 102 ? 1.916 -12.989 -10.070 1.00 90.62 102 ASN A O 1
ATOM 833 N N . LYS A 1 103 ? 1.615 -13.420 -7.878 1.00 90.62 103 LYS A N 1
ATOM 834 C CA . LYS A 1 103 ? 0.829 -14.649 -8.061 1.00 90.62 103 LYS A CA 1
ATOM 835 C C . LYS A 1 103 ? -0.468 -14.384 -8.827 1.00 90.62 103 LYS A C 1
ATOM 837 O O . LYS A 1 103 ? -0.813 -15.152 -9.723 1.00 90.62 103 LYS A O 1
ATOM 842 N N . ALA A 1 104 ? -1.141 -13.276 -8.523 1.00 87.75 104 ALA A N 1
ATOM 843 C CA . ALA A 1 104 ? -2.355 -12.841 -9.211 1.00 87.75 104 ALA A CA 1
ATOM 844 C C . ALA A 1 104 ? -2.091 -12.160 -10.572 1.00 87.75 104 ALA A C 1
ATOM 846 O O . ALA A 1 104 ? -3.038 -11.791 -11.264 1.00 87.75 104 ALA A O 1
ATOM 847 N N . LYS A 1 105 ? -0.821 -11.975 -10.973 1.00 85.94 105 LYS A N 1
ATOM 848 C CA . LYS A 1 105 ? -0.402 -11.198 -12.160 1.00 85.94 105 LYS A CA 1
ATOM 849 C C . LYS A 1 105 ? -0.957 -9.767 -12.176 1.00 85.94 105 LYS A C 1
ATOM 851 O O . LYS A 1 105 ? -1.157 -9.176 -13.238 1.00 85.94 105 LYS A O 1
ATOM 856 N N . VAL A 1 106 ? -1.187 -9.196 -10.996 1.00 80.50 106 VAL A N 1
ATOM 857 C CA . VAL A 1 106 ? -1.647 -7.819 -10.838 1.00 80.50 106 VAL A CA 1
ATOM 858 C C . VAL A 1 106 ? -0.427 -6.920 -10.795 1.00 80.50 106 VAL A C 1
ATOM 860 O O . VAL A 1 106 ? 0.346 -6.926 -9.840 1.00 80.50 106 VAL A O 1
ATOM 863 N N . VAL A 1 107 ? -0.250 -6.130 -11.849 1.00 67.88 107 VAL A N 1
ATOM 864 C CA . VAL A 1 107 ? 0.791 -5.107 -11.873 1.00 67.88 107 VAL A CA 1
ATOM 865 C C . VAL A 1 107 ? 0.272 -3.899 -11.094 1.00 67.88 107 VAL A C 1
ATOM 867 O O . VAL A 1 107 ? -0.793 -3.377 -11.442 1.00 67.88 107 VAL A O 1
ATOM 870 N N . PRO A 1 108 ? 0.998 -3.416 -10.068 1.00 62.50 108 PRO A N 1
ATOM 871 C CA . PRO A 1 108 ? 0.693 -2.141 -9.439 1.00 62.50 108 PRO A CA 1
ATOM 872 C C . PRO A 1 108 ? 0.545 -1.080 -10.527 1.00 62.50 108 PRO A C 1
ATOM 874 O O . PRO A 1 108 ? 1.456 -0.896 -11.338 1.00 62.50 108 PRO A O 1
ATOM 877 N N . LEU A 1 109 ? -0.607 -0.405 -10.578 1.00 56.78 109 LEU A N 1
ATOM 878 C CA . LEU A 1 109 ? -0.851 0.701 -11.502 1.00 56.78 109 LEU A CA 1
ATOM 879 C C . LEU A 1 109 ? 0.158 1.807 -11.186 1.00 56.78 109 LEU A C 1
ATOM 881 O O . LEU A 1 109 ? -0.087 2.684 -10.356 1.00 56.78 109 LEU A O 1
ATOM 885 N N . THR A 1 110 ? 1.322 1.747 -11.830 1.00 49.69 110 THR A N 1
ATOM 886 C CA . THR A 1 110 ? 2.338 2.786 -11.746 1.00 49.69 110 THR A CA 1
ATOM 887 C C . THR A 1 110 ? 1.738 4.023 -12.390 1.00 49.69 110 THR A C 1
ATOM 889 O O . THR A 1 110 ? 1.714 4.191 -13.607 1.00 49.69 110 THR A O 1
ATOM 892 N N . LYS A 1 111 ? 1.171 4.904 -11.565 1.00 49.16 111 LYS A N 1
ATOM 893 C CA . LYS A 1 111 ? 0.739 6.207 -12.052 1.00 49.16 111 LYS A CA 1
ATOM 894 C C . LYS A 1 111 ? 1.966 6.894 -12.626 1.00 49.16 111 LYS A C 1
ATOM 896 O O . LYS A 1 111 ? 2.992 7.006 -11.953 1.00 49.16 111 LYS A O 1
ATOM 901 N N . THR A 1 112 ? 1.831 7.326 -13.876 1.00 46.06 112 THR A N 1
ATOM 902 C CA . THR A 1 112 ? 2.754 8.186 -14.608 1.00 46.06 112 THR A CA 1
ATOM 903 C C . THR A 1 112 ? 3.420 9.138 -13.627 1.00 46.06 112 THR A C 1
ATOM 905 O O . THR A 1 112 ? 2.726 9.929 -12.982 1.00 46.06 112 THR A O 1
ATOM 908 N N . LYS A 1 113 ? 4.747 9.019 -13.458 1.00 49.59 113 LYS A N 1
ATOM 909 C CA . LYS A 1 113 ? 5.527 9.934 -12.615 1.00 49.59 113 LYS A CA 1
ATOM 910 C C . LYS A 1 113 ? 5.035 11.344 -12.926 1.00 49.59 113 LYS A C 1
ATOM 912 O O . LYS A 1 113 ? 5.162 11.768 -14.074 1.00 49.59 113 LYS A O 1
ATOM 917 N N . ARG A 1 114 ? 4.462 12.057 -11.945 1.00 51.75 114 ARG A N 1
ATOM 918 C CA . ARG A 1 114 ? 4.234 13.498 -12.094 1.00 51.75 114 ARG A CA 1
ATOM 919 C C . ARG A 1 114 ? 5.599 14.080 -12.418 1.00 51.75 114 ARG A C 1
ATOM 921 O O . ARG A 1 114 ? 6.491 14.060 -11.573 1.00 51.75 114 ARG A O 1
ATOM 928 N N . ILE A 1 115 ? 5.787 14.477 -13.671 1.00 57.59 115 ILE A N 1
ATOM 929 C CA . ILE A 1 115 ? 7.022 15.101 -14.109 1.00 57.59 115 ILE A CA 1
ATOM 930 C C . ILE A 1 115 ? 7.072 16.415 -13.335 1.00 57.59 115 ILE A C 1
ATOM 932 O O . ILE A 1 115 ? 6.206 17.271 -13.503 1.00 57.59 115 ILE A O 1
ATOM 936 N N . THR A 1 116 ? 8.018 16.522 -12.407 1.00 72.94 116 THR A N 1
ATOM 937 C CA . THR A 1 116 ? 8.299 17.769 -11.701 1.00 72.94 116 THR A CA 1
ATOM 938 C C . THR A 1 116 ? 8.626 18.854 -12.719 1.00 72.94 116 THR A C 1
ATOM 940 O O . THR A 1 116 ? 9.152 18.550 -13.794 1.00 72.94 116 THR A O 1
ATOM 943 N N . LYS A 1 117 ? 8.319 20.119 -12.406 1.00 71.00 117 LYS A N 1
ATOM 944 C CA . LYS A 1 117 ? 8.579 21.238 -13.326 1.00 71.00 117 LYS A CA 1
ATOM 945 C C . LYS A 1 117 ? 10.043 21.252 -13.776 1.00 71.00 117 LYS A C 1
ATOM 947 O O . LYS A 1 117 ? 10.306 21.437 -14.958 1.00 71.00 117 LYS A O 1
ATOM 952 N N . GLU A 1 118 ? 10.976 20.914 -12.887 1.00 74.38 118 GLU A N 1
ATOM 953 C CA . GLU A 1 118 ? 12.404 20.775 -13.196 1.00 74.38 118 GLU A CA 1
ATOM 954 C C . GLU A 1 118 ? 12.670 19.728 -14.287 1.00 74.38 118 GLU A C 1
ATOM 956 O O . GLU A 1 118 ? 13.470 19.948 -15.196 1.00 74.38 118 GLU A O 1
ATOM 961 N N . LYS A 1 119 ? 11.966 18.592 -14.244 1.00 74.50 119 LYS A N 1
ATOM 962 C CA . LYS A 1 119 ? 12.112 17.529 -15.242 1.00 74.50 119 LYS A CA 1
ATOM 963 C C . LYS A 1 119 ? 11.419 17.881 -16.563 1.00 74.50 119 LYS A C 1
ATOM 965 O O . LYS A 1 119 ? 11.903 17.474 -17.615 1.00 74.50 119 LYS A O 1
ATOM 970 N N . GLN A 1 120 ? 10.343 18.672 -16.531 1.00 79.62 120 GLN A N 1
ATOM 971 C CA . GLN A 1 120 ? 9.733 19.226 -17.747 1.00 79.62 120 GLN A CA 1
ATOM 972 C C . GLN A 1 120 ? 10.680 20.217 -18.435 1.00 79.62 120 GLN A C 1
ATOM 974 O O . GLN A 1 120 ? 10.916 20.089 -19.632 1.00 79.62 120 GLN A O 1
ATOM 979 N N . ILE A 1 121 ? 11.279 21.137 -17.671 1.00 81.81 121 ILE A N 1
ATOM 980 C CA . ILE A 1 121 ? 12.251 22.120 -18.174 1.00 81.81 121 ILE A CA 1
ATOM 981 C C . ILE A 1 121 ? 13.487 21.413 -18.743 1.00 81.81 121 ILE A C 1
ATOM 983 O O . ILE A 1 121 ? 13.924 21.728 -19.847 1.00 81.81 121 ILE A O 1
ATOM 987 N N . SER A 1 122 ? 14.018 20.411 -18.032 1.00 85.00 122 SER A N 1
ATOM 988 C CA . SER A 1 122 ? 15.162 19.620 -18.503 1.00 85.00 122 SER A CA 1
ATOM 989 C C . SER A 1 122 ? 14.875 18.899 -19.824 1.00 85.00 122 SER A C 1
ATOM 991 O O . SER A 1 122 ? 15.723 18.900 -20.716 1.00 85.00 122 SER A O 1
ATOM 993 N N . ASN A 1 123 ? 13.682 18.315 -19.971 1.00 84.81 123 ASN A N 1
ATOM 994 C CA . ASN A 1 123 ? 13.286 17.644 -21.206 1.00 84.81 123 ASN A CA 1
ATOM 995 C C . ASN A 1 123 ? 13.114 18.638 -22.361 1.00 84.81 123 ASN A C 1
ATOM 997 O O . ASN A 1 123 ? 13.641 18.390 -23.439 1.00 84.81 123 ASN A O 1
ATOM 1001 N N . LEU A 1 124 ? 12.462 19.781 -22.121 1.00 86.25 124 LEU A N 1
ATOM 1002 C CA . LEU A 1 124 ? 12.289 20.823 -23.136 1.00 86.25 124 LEU A CA 1
ATOM 1003 C C . LEU A 1 124 ? 13.644 21.352 -23.631 1.00 86.25 124 LEU A C 1
ATOM 1005 O O . LEU A 1 124 ? 13.864 21.474 -24.831 1.00 86.25 124 LEU A O 1
ATOM 1009 N N . GLY A 1 125 ? 14.589 21.584 -22.715 1.00 86.88 125 GLY A N 1
ATOM 1010 C CA . GLY A 1 125 ? 15.944 22.016 -23.065 1.00 86.88 125 GLY A CA 1
ATOM 1011 C C . GLY A 1 125 ? 16.773 20.967 -23.820 1.00 86.88 125 GLY A C 1
ATOM 1012 O O . GLY A 1 125 ? 17.755 21.323 -24.470 1.00 86.88 125 GLY A O 1
ATOM 1013 N N . LYS A 1 126 ? 16.428 19.675 -23.745 1.00 87.38 126 LYS A N 1
ATOM 1014 C CA . LYS A 1 126 ? 17.015 18.646 -24.622 1.00 87.38 126 LYS A CA 1
ATOM 1015 C C . LYS A 1 126 ? 16.419 18.743 -26.022 1.00 87.38 126 LYS A C 1
ATOM 1017 O O . LYS A 1 126 ? 17.173 18.942 -26.961 1.00 87.38 126 LYS A O 1
ATOM 1022 N N . THR A 1 127 ? 15.092 18.750 -26.123 1.00 89.38 127 THR A N 1
ATOM 1023 C CA . THR A 1 127 ? 14.376 18.842 -27.403 1.00 89.38 127 THR A CA 1
ATOM 1024 C C . THR A 1 127 ? 14.815 20.047 -28.236 1.00 89.38 127 THR A C 1
ATOM 1026 O O . THR A 1 127 ? 15.172 19.876 -29.392 1.00 89.38 127 THR A O 1
ATOM 1029 N N . VAL A 1 128 ? 14.905 21.241 -27.639 1.00 89.56 128 VAL A N 1
ATOM 1030 C CA . VAL A 1 128 ? 15.337 22.455 -28.361 1.00 89.56 128 VAL A CA 1
ATOM 1031 C C . VAL A 1 128 ? 16.773 22.341 -28.889 1.00 89.56 128 VAL A C 1
ATOM 1033 O O . VAL A 1 128 ? 17.075 22.821 -29.978 1.00 89.56 128 VAL A O 1
ATOM 1036 N N . ARG A 1 129 ? 17.684 21.711 -28.134 1.00 85.81 129 ARG A N 1
ATOM 1037 C CA . ARG A 1 129 ? 19.070 21.513 -28.589 1.00 85.81 129 ARG A CA 1
ATOM 1038 C C . ARG A 1 129 ? 19.147 20.521 -29.738 1.00 85.81 129 ARG A C 1
ATOM 1040 O O . ARG A 1 129 ? 19.883 20.771 -30.689 1.00 85.81 129 ARG A O 1
ATOM 1047 N N . ASP A 1 130 ? 18.387 19.438 -29.641 1.00 88.00 130 ASP A N 1
ATOM 1048 C CA . ASP A 1 130 ? 18.340 18.404 -30.669 1.00 88.00 130 ASP A CA 1
ATOM 1049 C C . ASP A 1 130 ? 17.748 18.983 -31.968 1.00 88.00 130 ASP A C 1
ATOM 1051 O O . ASP A 1 130 ? 18.353 18.850 -33.028 1.00 88.00 130 ASP A O 1
ATOM 1055 N N . GLU A 1 131 ? 16.657 19.753 -31.882 1.00 85.31 131 GLU A N 1
ATOM 1056 C CA . GLU A 1 131 ? 16.060 20.467 -33.022 1.00 85.31 131 GLU A CA 1
ATOM 1057 C C . GLU A 1 131 ? 17.029 21.468 -33.670 1.00 85.31 131 GLU A C 1
ATOM 1059 O O . GLU A 1 131 ? 17.166 21.492 -34.893 1.00 85.31 131 GLU A O 1
ATOM 1064 N N . CYS A 1 132 ? 17.744 22.273 -32.876 1.00 81.00 132 CYS A N 1
ATOM 1065 C CA . CYS A 1 132 ? 18.770 23.178 -33.405 1.00 81.00 132 CYS A CA 1
ATOM 1066 C C . CYS A 1 132 ? 19.923 22.421 -34.079 1.00 81.00 132 CYS A C 1
ATOM 1068 O O . CYS A 1 132 ? 20.447 22.888 -35.090 1.00 81.00 132 CYS A O 1
ATOM 1070 N N . SER A 1 133 ? 20.325 21.267 -33.538 1.00 85.06 133 SER A N 1
ATOM 1071 C CA . SER A 1 133 ? 21.389 20.447 -34.121 1.00 85.06 133 SER A CA 1
ATOM 1072 C C . SER A 1 133 ? 20.972 19.847 -35.462 1.00 85.06 133 SER A C 1
ATOM 1074 O O . SER A 1 133 ? 21.751 19.912 -36.411 1.00 85.06 133 SER A O 1
ATOM 1076 N N . GLU A 1 134 ? 19.753 19.319 -35.566 1.00 84.38 134 GLU A N 1
ATOM 1077 C CA . GLU A 1 134 ? 19.225 18.790 -36.827 1.00 84.38 134 GLU A CA 1
ATOM 1078 C C . GLU A 1 134 ? 19.050 19.896 -37.872 1.00 84.38 134 GLU A C 1
ATOM 1080 O O . GLU A 1 134 ? 19.473 19.736 -39.015 1.00 84.38 134 GLU A O 1
ATOM 1085 N N . ARG A 1 135 ? 18.558 21.070 -37.468 1.00 80.88 135 ARG A N 1
ATOM 1086 C CA . ARG A 1 135 ? 18.413 22.222 -38.369 1.00 80.88 135 ARG A CA 1
ATOM 1087 C C . ARG A 1 135 ? 19.755 22.749 -38.879 1.00 80.88 135 ARG A C 1
ATOM 1089 O O . ARG A 1 135 ? 19.855 23.183 -40.022 1.00 80.88 135 ARG A O 1
ATOM 1096 N N . LEU A 1 136 ? 20.802 22.697 -38.054 1.00 74.50 136 LEU A N 1
ATOM 1097 C CA . LEU A 1 136 ? 22.157 23.054 -38.477 1.00 74.50 136 LEU A CA 1
ATOM 1098 C C . LEU A 1 136 ? 22.707 22.053 -39.502 1.00 74.50 136 LEU A C 1
ATOM 1100 O O . LEU A 1 136 ? 23.308 22.469 -40.489 1.00 74.50 136 LEU A O 1
ATOM 1104 N N . LYS A 1 137 ? 22.476 20.749 -39.295 1.00 78.69 137 LYS A N 1
ATOM 1105 C CA . LYS A 1 137 ? 22.862 19.708 -40.261 1.00 78.69 137 LYS A CA 1
ATOM 1106 C C . LYS A 1 137 ? 22.116 19.867 -41.585 1.00 78.69 137 LYS A C 1
ATOM 1108 O O . LYS A 1 137 ? 22.729 19.728 -42.636 1.00 78.69 137 LYS A O 1
ATOM 1113 N N . GLU A 1 138 ? 20.826 20.191 -41.535 1.00 72.31 138 GLU A N 1
ATOM 1114 C CA . GLU A 1 138 ? 19.997 20.446 -42.717 1.00 72.31 138 GLU A CA 1
ATOM 1115 C C . GLU A 1 138 ? 20.482 21.681 -43.495 1.00 72.31 138 GLU A C 1
ATOM 1117 O O . GLU A 1 138 ? 20.641 21.626 -44.715 1.00 72.31 138 GLU A O 1
ATOM 1122 N N . ASN A 1 139 ? 20.825 22.764 -42.792 1.00 65.38 139 ASN A N 1
ATOM 1123 C CA . ASN A 1 139 ? 21.395 23.964 -43.408 1.00 65.38 139 ASN A CA 1
ATOM 1124 C C . ASN A 1 139 ? 22.788 23.708 -44.016 1.00 65.38 139 ASN A C 1
ATOM 1126 O O . ASN A 1 139 ? 23.051 24.152 -45.132 1.00 65.38 139 ASN A O 1
ATOM 1130 N N . MET A 1 140 ? 23.655 22.943 -43.339 1.00 63.91 140 MET A N 1
ATOM 1131 C CA . MET A 1 140 ? 24.948 22.514 -43.898 1.00 63.91 140 MET A CA 1
ATOM 1132 C C . MET A 1 140 ? 24.778 21.607 -45.122 1.00 63.91 140 MET A C 1
ATOM 1134 O O . MET A 1 140 ? 25.557 21.707 -46.064 1.00 63.91 140 MET A O 1
ATOM 1138 N N . ALA A 1 141 ? 23.766 20.737 -45.144 1.00 63.56 141 ALA A N 1
ATOM 1139 C CA . ALA A 1 141 ? 23.484 19.885 -46.298 1.00 63.56 141 ALA A CA 1
ATOM 1140 C C . ALA A 1 141 ? 22.985 20.686 -47.518 1.00 63.56 141 ALA A C 1
ATOM 1142 O O . ALA A 1 141 ? 23.254 20.289 -48.651 1.00 63.56 141 ALA A O 1
ATOM 1143 N N . MET A 1 142 ? 22.309 21.822 -47.304 1.00 57.53 142 MET A N 1
ATOM 1144 C CA . MET A 1 142 ? 21.887 22.731 -48.379 1.00 57.53 142 MET A CA 1
ATOM 1145 C C . MET A 1 142 ? 23.031 23.586 -48.955 1.00 57.53 142 MET A C 1
ATOM 1147 O O . MET A 1 142 ? 23.003 23.885 -50.148 1.00 57.53 142 MET A O 1
ATOM 1151 N N . GLU A 1 143 ? 24.054 23.948 -48.172 1.00 56.41 143 GLU A N 1
ATOM 1152 C CA . GLU A 1 143 ? 25.211 24.718 -48.676 1.00 56.41 143 GLU A CA 1
ATOM 1153 C C . GLU A 1 143 ? 26.140 23.914 -49.606 1.00 56.41 143 GLU A C 1
ATOM 1155 O O . GLU A 1 143 ? 26.827 24.499 -50.440 1.00 56.41 143 GLU A O 1
ATOM 1160 N N . VAL A 1 144 ? 26.130 22.577 -49.537 1.00 53.72 144 VAL A N 1
ATOM 1161 C CA . VAL A 1 144 ? 27.010 21.699 -50.341 1.00 53.72 144 VAL A CA 1
ATOM 1162 C C . VAL A 1 144 ? 26.507 21.502 -51.789 1.00 53.72 144 VAL A C 1
ATOM 1164 O O . VAL A 1 144 ? 27.162 20.842 -52.591 1.00 53.72 144 VAL A O 1
ATOM 1167 N N . MET A 1 145 ? 25.375 22.105 -52.175 1.00 48.44 145 MET A N 1
ATOM 1168 C CA . MET A 1 145 ? 24.776 21.966 -53.514 1.00 48.44 145 MET A CA 1
ATOM 1169 C C . MET A 1 145 ? 24.804 23.258 -54.357 1.00 48.44 145 MET A C 1
ATOM 1171 O O . MET A 1 145 ? 23.894 23.507 -55.145 1.00 48.44 145 MET A O 1
ATOM 1175 N N . GLN A 1 146 ? 25.844 24.091 -54.234 1.00 45.59 146 GLN A N 1
ATOM 1176 C CA . GLN A 1 146 ? 26.090 25.158 -55.216 1.00 45.59 146 GLN A CA 1
ATOM 1177 C C . GLN A 1 146 ? 26.969 24.622 -56.364 1.00 45.59 146 GLN A C 1
ATOM 1179 O O . GLN A 1 146 ? 28.090 24.190 -56.097 1.00 45.59 146 GLN A O 1
ATOM 1184 N N . PRO A 1 147 ? 26.513 24.619 -57.634 1.00 46.12 147 PRO A N 1
ATOM 1185 C CA . PRO A 1 147 ? 27.389 24.298 -58.755 1.00 46.12 147 PRO A CA 1
ATOM 1186 C C . PRO A 1 147 ? 28.454 25.392 -58.895 1.00 46.12 147 PRO A C 1
ATOM 1188 O O . PRO A 1 147 ? 28.124 26.578 -58.941 1.00 46.12 147 PRO A O 1
ATOM 1191 N N . GLU A 1 148 ? 29.725 24.988 -58.961 1.00 47.41 148 GLU A N 1
ATOM 1192 C CA . GLU A 1 148 ? 30.854 25.883 -59.218 1.00 47.41 148 GLU A CA 1
ATOM 1193 C C . GLU A 1 148 ? 30.588 26.718 -60.478 1.00 47.41 148 GLU A C 1
ATOM 1195 O O . GLU A 1 148 ? 30.539 26.209 -61.601 1.00 47.41 148 GLU A O 1
ATOM 1200 N N . VAL A 1 149 ? 30.412 28.027 -60.301 1.00 49.97 149 VAL A N 1
ATOM 1201 C CA . VAL A 1 149 ? 30.404 28.964 -61.420 1.00 49.97 149 VAL A CA 1
ATOM 1202 C C . VAL A 1 149 ? 31.851 29.106 -61.879 1.00 49.97 149 VAL A C 1
ATOM 1204 O O . VAL A 1 149 ? 32.654 29.782 -61.240 1.00 49.97 149 VAL A O 1
ATOM 1207 N N . LEU A 1 150 ? 32.183 28.438 -62.985 1.00 44.56 150 LEU A N 1
ATOM 1208 C CA . LEU A 1 150 ? 33.457 28.565 -63.686 1.00 44.56 150 LEU A CA 1
ATOM 1209 C C . LEU A 1 150 ? 33.650 30.026 -64.122 1.00 44.56 150 LEU A C 1
ATOM 1211 O O . LEU A 1 150 ? 33.121 30.462 -65.148 1.00 44.56 150 LEU A O 1
ATOM 1215 N N . ILE A 1 151 ? 34.404 30.791 -63.336 1.00 49.66 151 ILE A N 1
ATOM 1216 C CA . ILE A 1 151 ? 34.849 32.133 -63.707 1.00 49.66 151 ILE A CA 1
ATOM 1217 C C . ILE A 1 151 ? 35.823 31.963 -64.878 1.00 49.66 151 ILE A C 1
ATOM 1219 O O . ILE A 1 151 ? 36.968 31.555 -64.695 1.00 49.66 151 ILE A O 1
ATOM 1223 N N . ARG A 1 152 ? 35.366 32.239 -66.105 1.00 47.50 152 ARG A N 1
ATOM 1224 C CA . ARG A 1 152 ? 36.265 32.380 -67.256 1.00 47.50 152 ARG A CA 1
ATOM 1225 C C . ARG A 1 152 ? 37.114 33.633 -67.050 1.00 47.50 152 ARG A C 1
ATOM 1227 O O . ARG A 1 152 ? 36.586 34.743 -67.068 1.00 47.50 152 ARG A O 1
ATOM 1234 N N . SER A 1 153 ? 38.415 33.439 -66.859 1.00 50.03 153 SER A N 1
ATOM 1235 C CA . SER A 1 153 ? 39.414 34.504 -66.931 1.00 50.03 153 SER A CA 1
ATOM 1236 C C . SER A 1 153 ? 39.353 35.198 -68.299 1.00 50.03 153 SER A C 1
ATOM 1238 O O . SER A 1 153 ? 39.212 34.503 -69.309 1.00 50.03 153 SER A O 1
ATOM 1240 N N . PRO A 1 154 ? 39.481 36.533 -68.379 1.00 47.66 154 PRO A N 1
ATOM 1241 C CA . PRO A 1 154 ? 39.694 37.207 -69.650 1.00 47.66 154 PRO A CA 1
ATOM 1242 C C . PRO A 1 154 ? 41.108 36.882 -70.141 1.00 47.66 154 PRO A C 1
ATOM 1244 O O . PRO A 1 154 ? 42.087 37.186 -69.460 1.00 47.66 154 PRO A O 1
ATOM 1247 N N . GLU A 1 155 ? 41.211 36.245 -71.304 1.00 48.47 155 GLU A N 1
ATOM 1248 C CA . GLU A 1 155 ? 42.480 36.074 -72.006 1.00 48.47 155 GLU A CA 1
ATOM 1249 C C . GLU A 1 155 ? 42.968 37.445 -72.488 1.00 48.47 155 GLU A C 1
ATOM 1251 O O . GLU A 1 155 ? 42.288 38.148 -73.237 1.00 48.47 155 GLU A O 1
ATOM 1256 N N . THR A 1 156 ? 44.154 37.837 -72.032 1.00 49.94 156 THR A N 1
ATOM 1257 C CA . THR A 1 156 ? 44.934 38.924 -72.619 1.00 49.94 156 THR A CA 1
ATOM 1258 C C . THR A 1 156 ? 45.430 38.461 -73.984 1.00 49.94 156 THR A C 1
ATOM 1260 O O . THR A 1 156 ? 46.244 37.542 -74.056 1.00 49.94 156 THR A O 1
ATOM 1263 N N . SER A 1 157 ? 44.945 39.079 -75.058 1.00 46.00 157 SER A N 1
ATOM 1264 C CA . SER A 1 157 ? 45.482 38.879 -76.404 1.00 46.00 157 SER A CA 1
ATOM 1265 C C . SER A 1 157 ? 46.210 40.143 -76.841 1.00 46.00 157 SER A C 1
ATOM 1267 O O . SER A 1 157 ? 45.601 41.050 -77.405 1.00 46.00 157 SER A O 1
ATOM 1269 N N . ASP A 1 158 ? 47.517 40.170 -76.594 1.00 47.53 158 ASP A N 1
ATOM 1270 C CA . ASP A 1 158 ? 48.451 40.966 -77.383 1.00 47.53 158 ASP A CA 1
ATOM 1271 C C . ASP A 1 158 ? 48.618 40.279 -78.744 1.00 47.53 158 ASP A C 1
ATOM 1273 O O . ASP A 1 158 ? 49.022 39.116 -78.800 1.00 47.53 158 ASP A O 1
ATOM 1277 N N . HIS A 1 159 ? 48.321 40.976 -79.843 1.00 49.28 159 HIS A N 1
ATOM 1278 C CA . HIS A 1 159 ? 48.926 40.641 -81.131 1.00 49.28 159 HIS A CA 1
ATOM 1279 C C . HIS A 1 159 ? 48.980 41.861 -82.063 1.00 49.28 159 HIS A C 1
ATOM 1281 O O . HIS A 1 159 ? 47.969 42.297 -82.611 1.00 49.28 159 HIS A O 1
ATOM 1287 N N . ASP A 1 160 ? 50.197 42.374 -82.247 1.00 46.25 160 ASP A N 1
ATOM 1288 C CA . ASP A 1 160 ? 50.613 43.269 -83.330 1.00 46.25 160 ASP A CA 1
ATOM 1289 C C . ASP A 1 160 ? 50.406 42.623 -84.713 1.00 46.25 160 ASP A C 1
ATOM 1291 O O . ASP A 1 160 ? 50.714 41.439 -84.871 1.00 46.25 160 ASP A O 1
ATOM 1295 N N . TYR A 1 161 ? 50.004 43.406 -85.726 1.00 40.03 161 TYR A N 1
ATOM 1296 C CA . TYR A 1 161 ? 50.704 43.466 -87.023 1.00 40.03 161 TYR A CA 1
ATOM 1297 C C . TYR A 1 161 ? 50.286 44.682 -87.875 1.00 40.03 161 TYR A C 1
ATOM 1299 O O . TYR A 1 161 ? 49.148 45.141 -87.824 1.00 40.03 161 TYR A O 1
ATOM 1307 N N . CYS A 1 162 ? 51.261 45.170 -88.6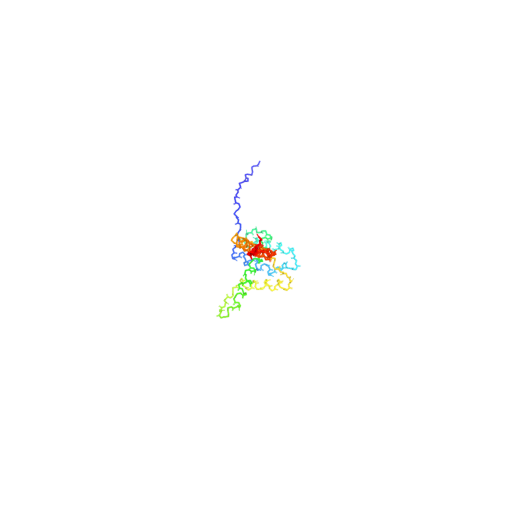44 1.00 43.97 162 CYS A N 1
ATOM 1308 C CA . CYS A 1 162 ? 51.267 46.328 -89.538 1.00 43.97 162 CYS A CA 1
ATOM 1309 C C . CYS A 1 162 ? 50.300 46.267 -90.736 1.00 43.97 162 CYS A C 1
ATOM 1311 O O . CYS A 1 162 ? 50.066 45.188 -91.276 1.00 43.97 162 CYS A O 1
ATOM 1313 N N . GLU A 1 163 ? 49.956 47.452 -91.255 1.00 39.19 163 GLU A N 1
ATOM 1314 C CA . GLU A 1 163 ? 50.090 47.827 -92.679 1.00 39.19 163 GLU A CA 1
ATOM 1315 C C . GLU A 1 163 ? 50.470 49.313 -92.799 1.00 39.19 163 GLU A C 1
ATOM 1317 O O . GLU A 1 163 ? 49.927 50.126 -92.014 1.00 39.19 163 GLU A O 1
#

Secondary structure (DSSP, 8-state):
----------PPP---HHHHHHHHHHHHHH-TTS-GGGHHHHHHHHHHHH-----HHHHHHHHHHHHHHHHHHHHHHHHSTT------HHHHHHHHHHHHHHHTT-----------HHHHHHHHHHHHHHHHHHHHHHHHHHHTT-------PPP--------